Protein AF-A0A8T6UHR3-F1 (afdb_monomer_lite)

Radius of gyration: 14.55 Å; chains: 1; bounding box: 36×22×40 Å

Foldseek 3Di:
DDDQQKDKDWAAFQDNVQLVVDPDLLSNLLRRDPDPVCSVPLQVDDPVVCVVVVVVVQVVPCVVVVDGWDKDWPDDSSVVDSTTIMMIGHDNVVRD

Structure (mmCIF, N/CA/C/O backbone):
data_AF-A0A8T6UHR3-F1
#
_entry.id   AF-A0A8T6UHR3-F1
#
loop_
_atom_site.group_PDB
_atom_site.id
_atom_site.type_symbol
_atom_site.label_atom_id
_atom_site.label_alt_id
_atom_site.label_comp_id
_atom_site.label_asym_id
_atom_site.label_entity_id
_atom_site.label_seq_id
_atom_site.pdbx_PDB_ins_code
_atom_site.Cartn_x
_atom_site.Cartn_y
_atom_site.Cartn_z
_atom_site.occupancy
_atom_site.B_iso_or_equiv
_atom_site.auth_seq_id
_atom_site.auth_comp_id
_atom_site.auth_asym_id
_atom_site.auth_atom_id
_atom_site.pdbx_PDB_model_num
ATOM 1 N N . TYR A 1 1 ? -9.022 -6.666 3.201 1.00 95.25 1 TYR A N 1
ATOM 2 C CA . TYR A 1 1 ? -10.006 -7.515 3.910 1.00 95.25 1 TYR A CA 1
ATOM 3 C C . TYR A 1 1 ? -10.055 -7.085 5.373 1.00 95.25 1 TYR A C 1
ATOM 5 O O . TYR A 1 1 ? -9.292 -6.197 5.740 1.00 95.25 1 TYR A O 1
ATOM 13 N N . ARG A 1 2 ? -10.962 -7.636 6.187 1.00 94.81 2 ARG A N 1
ATOM 14 C CA . ARG A 1 2 ? -11.121 -7.266 7.602 1.00 94.81 2 ARG A CA 1
ATOM 15 C C . ARG A 1 2 ? -11.071 -8.509 8.486 1.00 94.81 2 ARG A C 1
ATOM 17 O O . ARG A 1 2 ? -11.680 -9.513 8.131 1.00 94.81 2 ARG A O 1
ATOM 24 N N . GLU A 1 3 ? -10.403 -8.394 9.627 1.00 95.88 3 GLU A N 1
ATOM 25 C CA . GLU A 1 3 ? -10.362 -9.394 10.696 1.00 95.88 3 GLU A CA 1
ATOM 26 C C . GLU A 1 3 ? -10.580 -8.687 12.038 1.00 95.88 3 GLU A C 1
ATOM 28 O O . GLU A 1 3 ? -9.738 -7.911 12.481 1.00 95.88 3 GLU A O 1
ATOM 33 N N . GLY A 1 4 ? -11.738 -8.891 12.672 1.00 94.06 4 GLY A N 1
ATOM 34 C CA . GLY A 1 4 ? -12.083 -8.187 13.913 1.00 94.06 4 GLY A CA 1
ATOM 35 C C . GLY A 1 4 ? -12.079 -6.662 13.741 1.00 94.06 4 GLY A C 1
ATOM 36 O O . GLY A 1 4 ? -12.791 -6.123 12.889 1.00 94.06 4 GLY A O 1
ATOM 37 N N . ASN A 1 5 ? -11.267 -5.967 14.537 1.00 95.56 5 ASN A N 1
ATOM 38 C CA . ASN A 1 5 ? -11.057 -4.518 14.462 1.00 95.56 5 ASN A CA 1
ATOM 39 C C . ASN A 1 5 ? -9.939 -4.104 13.486 1.00 95.56 5 ASN A C 1
ATOM 41 O O . ASN A 1 5 ? -9.601 -2.927 13.398 1.00 95.56 5 ASN A O 1
ATOM 45 N N . LEU A 1 6 ? -9.366 -5.045 12.735 1.00 97.06 6 LEU A N 1
ATOM 46 C CA . LEU A 1 6 ? -8.264 -4.787 11.817 1.00 97.06 6 LEU A CA 1
ATOM 47 C C . LEU A 1 6 ? -8.753 -4.750 10.371 1.00 97.06 6 LEU A C 1
ATOM 49 O O . LEU A 1 6 ? -9.357 -5.707 9.880 1.00 97.06 6 LEU A O 1
ATOM 53 N N . ILE A 1 7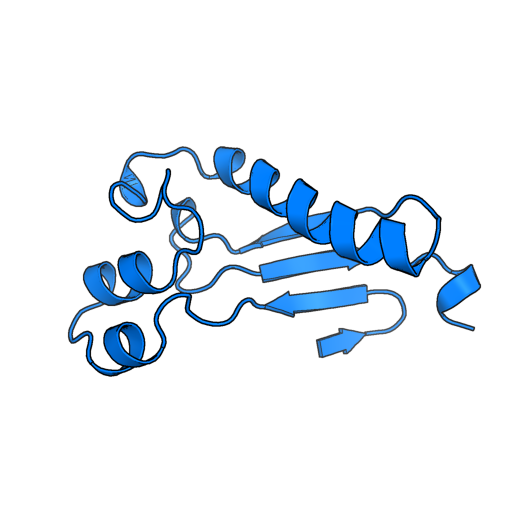 ? -8.447 -3.670 9.652 1.00 97.38 7 ILE A N 1
ATOM 54 C CA . ILE A 1 7 ? -8.647 -3.591 8.201 1.00 97.38 7 ILE A CA 1
ATOM 55 C C . ILE A 1 7 ? -7.291 -3.635 7.499 1.00 97.38 7 ILE A C 1
ATOM 57 O O . ILE A 1 7 ? -6.468 -2.730 7.626 1.00 97.38 7 ILE A O 1
ATOM 61 N N . TYR A 1 8 ? -7.113 -4.660 6.672 1.00 98.00 8 TYR A N 1
ATOM 62 C CA . TYR A 1 8 ? -6.003 -4.802 5.738 1.00 98.00 8 TYR A CA 1
ATOM 63 C C . TYR A 1 8 ? -6.364 -4.105 4.427 1.00 98.00 8 TYR A C 1
ATOM 65 O O . TYR A 1 8 ? -7.092 -4.647 3.582 1.00 98.00 8 TYR A O 1
ATOM 73 N N . HIS A 1 9 ? -5.872 -2.882 4.271 1.00 97.31 9 HIS A N 1
ATOM 74 C CA . HIS A 1 9 ? -6.102 -2.030 3.114 1.00 97.31 9 HIS A CA 1
ATOM 75 C C . HIS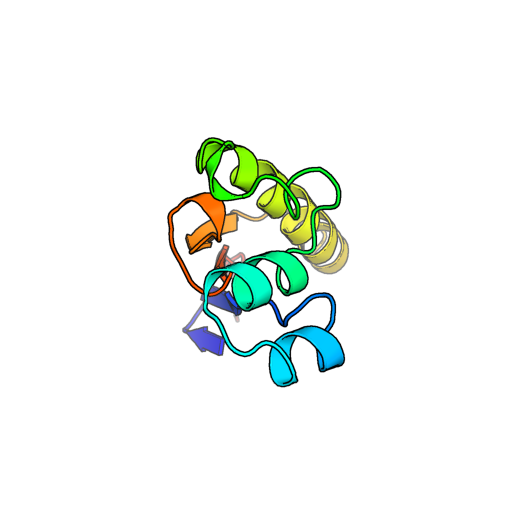 A 1 9 ? -4.939 -2.155 2.127 1.00 97.31 9 HIS A C 1
ATOM 77 O O . HIS A 1 9 ? -3.970 -1.395 2.172 1.00 97.31 9 HIS A O 1
ATOM 83 N N . THR A 1 10 ? -5.048 -3.124 1.219 1.00 97.81 10 THR A N 1
ATOM 84 C CA . THR A 1 10 ? -4.180 -3.208 0.038 1.00 97.81 10 THR A CA 1
ATOM 85 C C . THR A 1 10 ? -4.621 -2.163 -0.978 1.00 97.81 10 THR A C 1
ATOM 87 O O . THR A 1 10 ? -5.810 -2.051 -1.283 1.00 97.81 10 THR A O 1
ATOM 90 N N . LYS A 1 11 ? -3.675 -1.369 -1.476 1.00 96.38 11 LYS A N 1
ATOM 91 C CA . LYS A 1 11 ? -3.941 -0.411 -2.552 1.00 96.38 11 LYS A CA 1
ATOM 92 C C . LYS A 1 11 ? -4.205 -1.151 -3.867 1.00 96.38 11 LYS A C 1
ATOM 94 O O . LYS A 1 11 ? -3.821 -2.296 -4.038 1.00 96.38 11 LYS A O 1
ATOM 99 N N . VAL A 1 12 ? -4.868 -0.487 -4.800 1.00 97.25 12 VAL A N 1
ATOM 100 C CA . VAL A 1 12 ? -4.858 -0.906 -6.208 1.00 97.25 12 VAL A CA 1
ATOM 101 C C . VAL A 1 12 ? -3.703 -0.199 -6.928 1.00 97.25 12 VAL A C 1
ATOM 103 O O . VAL A 1 12 ? -3.142 0.733 -6.347 1.00 97.25 12 VAL A O 1
ATOM 106 N N . PRO A 1 13 ? -3.318 -0.606 -8.150 1.00 97.94 13 PRO A N 1
ATOM 107 C CA . PRO A 1 13 ? -2.372 0.160 -8.959 1.00 97.94 13 PRO A CA 1
ATOM 108 C C . PRO A 1 13 ? -2.899 1.569 -9.260 1.00 97.94 13 PRO A C 1
ATOM 110 O O . PRO A 1 13 ? -4.106 1.745 -9.429 1.00 97.94 13 PRO A O 1
ATOM 113 N N . TYR A 1 14 ? -2.007 2.563 -9.314 1.00 97.69 14 TYR A N 1
ATOM 114 C CA . TYR A 1 14 ? -2.360 3.941 -9.681 1.00 97.69 14 TYR A CA 1
ATOM 115 C C . TYR A 1 14 ? -2.832 4.024 -11.133 1.00 97.69 14 TYR A C 1
ATOM 117 O O . TYR A 1 14 ? -3.916 4.538 -11.402 1.00 97.69 14 TYR A O 1
ATOM 125 N N . ASP A 1 15 ? -2.049 3.446 -12.043 1.00 97.88 15 ASP A N 1
ATOM 126 C CA . ASP A 1 15 ? -2.418 3.255 -13.439 1.00 97.88 15 ASP A CA 1
ATOM 127 C C . ASP A 1 15 ? -2.604 1.759 -13.698 1.00 97.88 15 ASP A C 1
ATOM 129 O O . ASP A 1 15 ? -1.649 0.993 -13.846 1.00 97.88 15 ASP A O 1
ATOM 133 N N . ARG A 1 16 ? -3.866 1.325 -13.686 1.00 97.75 16 ARG A N 1
ATOM 134 C CA . ARG A 1 16 ? -4.218 -0.085 -13.858 1.00 97.75 16 ARG A CA 1
ATOM 135 C C . ARG A 1 16 ? -3.882 -0.599 -15.255 1.00 97.75 16 ARG A C 1
ATOM 137 O O . ARG A 1 16 ? -3.397 -1.721 -15.361 1.00 97.75 16 ARG A O 1
ATOM 144 N N . GLU A 1 17 ? -4.124 0.191 -16.297 1.00 98.38 17 GLU A N 1
ATOM 145 C CA . GLU A 1 17 ? -3.872 -0.232 -17.678 1.00 98.38 17 GLU A CA 1
ATOM 146 C C . GLU A 1 17 ? -2.369 -0.399 -17.913 1.00 98.38 17 GLU A C 1
ATOM 148 O O . GLU A 1 17 ? -1.930 -1.443 -18.400 1.00 98.38 17 GLU A O 1
ATOM 153 N N . ALA A 1 18 ? -1.560 0.570 -17.474 1.00 97.88 18 ALA A N 1
ATOM 154 C CA . ALA A 1 18 ? -0.109 0.462 -17.561 1.00 97.88 18 ALA A CA 1
ATOM 155 C C . ALA A 1 18 ? 0.440 -0.678 -16.688 1.00 97.88 18 ALA A C 1
ATOM 157 O O . ALA A 1 18 ? 1.374 -1.369 -17.093 1.00 97.88 18 ALA A O 1
ATOM 158 N N . TRP A 1 19 ? -0.143 -0.919 -15.508 1.00 98.12 19 TRP A N 1
ATOM 159 C CA . TRP A 1 19 ? 0.250 -2.027 -14.631 1.00 98.12 19 TRP A CA 1
ATOM 160 C C . TRP A 1 19 ? -0.040 -3.404 -15.238 1.00 98.12 19 TRP A C 1
ATOM 162 O O . TRP A 1 19 ? 0.761 -4.325 -15.072 1.00 98.12 19 TRP A O 1
ATOM 172 N N . GLU A 1 20 ? -1.170 -3.553 -15.935 1.00 97.94 20 GLU A N 1
ATOM 173 C CA . GLU A 1 20 ? -1.533 -4.776 -16.660 1.00 97.94 20 GLU A CA 1
ATOM 174 C C . GLU A 1 20 ? -0.658 -4.977 -17.912 1.00 97.94 20 GLU A C 1
ATOM 176 O O . GLU A 1 20 ? -0.298 -6.113 -18.223 1.00 97.94 20 GLU A O 1
ATOM 181 N N . ALA A 1 21 ? -0.271 -3.893 -18.594 1.00 98.25 21 ALA A N 1
ATOM 182 C CA . ALA A 1 21 ? 0.582 -3.928 -19.785 1.00 98.25 21 ALA A CA 1
ATOM 183 C C . ALA A 1 21 ? 2.087 -4.088 -19.487 1.00 98.25 21 ALA A C 1
ATOM 185 O O . ALA A 1 21 ? 2.846 -4.492 -20.370 1.00 98.25 21 ALA A O 1
ATOM 186 N N . ALA A 1 22 ? 2.538 -3.763 -18.272 1.00 97.50 22 ALA A N 1
ATOM 187 C CA . ALA A 1 22 ? 3.946 -3.825 -17.893 1.00 97.50 22 ALA A CA 1
ATOM 188 C C . ALA A 1 22 ? 4.504 -5.257 -17.970 1.00 97.50 22 ALA A C 1
ATOM 190 O O . ALA A 1 22 ? 3.972 -6.196 -17.374 1.00 97.50 22 ALA A O 1
ATOM 191 N N . THR A 1 23 ? 5.629 -5.415 -18.668 1.00 96.81 23 THR A N 1
ATOM 192 C CA . THR A 1 23 ? 6.261 -6.722 -18.918 1.00 96.81 23 THR A CA 1
ATOM 193 C C . THR A 1 23 ? 7.330 -7.101 -17.897 1.00 96.81 23 THR A C 1
ATOM 195 O O . THR A 1 23 ? 7.779 -8.245 -17.877 1.00 96.81 23 THR A O 1
ATOM 198 N N . ASP A 1 24 ? 7.748 -6.163 -17.048 1.00 96.12 24 ASP A N 1
ATOM 199 C CA . ASP A 1 24 ? 8.766 -6.372 -16.023 1.00 96.12 24 ASP A CA 1
ATOM 200 C C . ASP A 1 24 ? 8.342 -5.801 -14.660 1.00 96.12 24 ASP A C 1
ATOM 202 O O . ASP A 1 24 ? 7.461 -4.943 -14.549 1.00 96.12 24 ASP A O 1
ATOM 206 N N . LYS A 1 25 ? 8.975 -6.319 -13.601 1.00 93.50 25 LYS A N 1
ATOM 207 C CA . LYS A 1 25 ? 8.648 -6.007 -12.202 1.00 93.50 25 LYS A CA 1
ATOM 208 C C . LYS A 1 25 ? 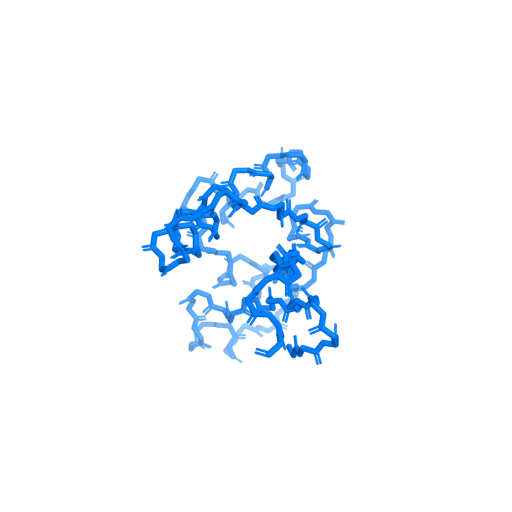8.850 -4.526 -11.873 1.00 93.50 25 LYS A C 1
ATOM 210 O O . LYS A 1 25 ? 8.084 -3.961 -11.098 1.00 93.50 25 LYS A O 1
ATOM 215 N N . GLU A 1 26 ? 9.877 -3.902 -12.435 1.00 93.25 26 GLU A N 1
ATOM 216 C CA . GLU A 1 26 ? 10.260 -2.531 -12.110 1.00 93.25 26 GLU A CA 1
ATOM 217 C C . GLU A 1 26 ? 9.272 -1.537 -12.721 1.00 93.25 26 GLU A C 1
ATOM 219 O O . GLU A 1 26 ? 8.704 -0.713 -12.003 1.00 93.25 26 GLU A O 1
ATOM 224 N N . ALA A 1 27 ? 8.973 -1.680 -14.016 1.00 94.88 27 ALA A N 1
ATOM 225 C CA . ALA A 1 27 ? 7.930 -0.920 -14.694 1.00 94.88 27 ALA A CA 1
ATOM 226 C C . ALA A 1 27 ? 6.579 -1.081 -13.989 1.00 94.88 27 ALA A C 1
ATOM 228 O O . ALA A 1 27 ? 5.905 -0.088 -13.720 1.00 94.88 27 ALA A O 1
ATOM 229 N N . ARG A 1 28 ? 6.230 -2.314 -13.600 1.00 96.38 28 ARG A N 1
ATOM 230 C CA . ARG A 1 28 ? 4.992 -2.618 -12.878 1.00 96.38 28 ARG A CA 1
ATOM 231 C C . ARG A 1 28 ? 4.924 -1.934 -11.506 1.00 96.38 28 ARG A C 1
ATOM 233 O O . ARG A 1 28 ? 3.886 -1.372 -11.164 1.00 96.38 28 ARG A O 1
ATOM 240 N N . ARG A 1 29 ? 6.017 -1.923 -10.733 1.00 95.75 29 ARG A N 1
ATOM 241 C CA . ARG A 1 29 ? 6.097 -1.216 -9.437 1.00 95.75 29 ARG A CA 1
ATOM 242 C C . ARG A 1 29 ? 5.978 0.301 -9.611 1.00 95.75 29 ARG A C 1
ATOM 244 O O . ARG A 1 29 ? 5.254 0.930 -8.842 1.00 95.75 29 ARG A O 1
ATOM 251 N N . ARG A 1 30 ? 6.616 0.890 -10.631 1.00 95.50 30 ARG A N 1
ATOM 252 C CA . ARG A 1 30 ? 6.524 2.338 -10.916 1.00 95.50 30 ARG A CA 1
ATOM 253 C C . ARG A 1 30 ? 5.084 2.800 -11.112 1.00 95.50 30 ARG A C 1
ATOM 255 O O . ARG A 1 30 ? 4.618 3.663 -10.375 1.00 95.50 30 ARG A O 1
ATOM 262 N N . VAL A 1 31 ? 4.357 2.159 -12.027 1.00 97.19 31 VAL A N 1
ATOM 263 C CA . VAL A 1 31 ? 2.968 2.526 -12.373 1.00 97.19 31 VAL A CA 1
ATOM 264 C C . VAL A 1 31 ? 1.937 2.108 -11.312 1.00 97.19 31 VAL A C 1
ATOM 266 O O . VAL A 1 31 ? 0.784 2.534 -11.344 1.00 97.19 31 VAL A O 1
ATOM 269 N N . TYR A 1 32 ? 2.343 1.302 -10.325 1.00 97.88 32 TYR A N 1
ATOM 270 C CA . TYR A 1 32 ? 1.529 1.022 -9.142 1.00 97.88 32 TYR A CA 1
ATOM 271 C C . TYR A 1 32 ? 1.511 2.211 -8.165 1.00 97.88 32 TYR A C 1
ATOM 273 O O . TYR A 1 32 ? 0.499 2.467 -7.499 1.00 97.88 32 TYR A O 1
ATOM 281 N N . CYS A 1 33 ? 2.634 2.922 -8.026 1.00 97.12 33 CYS A N 1
ATOM 282 C CA . CYS A 1 33 ? 2.817 3.927 -6.986 1.00 97.12 33 CYS A CA 1
ATOM 283 C C . CYS A 1 33 ? 1.891 5.133 -7.184 1.00 97.12 33 CYS A C 1
ATOM 285 O O . CYS A 1 33 ? 1.898 5.774 -8.222 1.00 97.12 33 CYS A O 1
ATOM 287 N N . HIS A 1 34 ? 1.143 5.500 -6.142 1.00 95.81 34 HIS A N 1
ATOM 288 C CA . HIS A 1 34 ? 0.284 6.692 -6.156 1.00 95.81 34 HIS A CA 1
ATOM 289 C C . HIS A 1 34 ? 1.029 7.991 -5.811 1.00 95.81 34 HIS A C 1
ATOM 291 O O . HIS A 1 34 ? 0.451 9.076 -5.855 1.00 95.81 34 HIS A O 1
ATOM 297 N N . CYS A 1 35 ? 2.284 7.900 -5.368 1.00 95.31 35 CYS A N 1
ATOM 298 C CA . CYS A 1 35 ? 3.040 9.061 -4.928 1.00 95.31 35 CYS A CA 1
ATOM 299 C C . CYS A 1 35 ? 3.879 9.598 -6.088 1.00 95.31 35 CYS A C 1
ATOM 301 O O . CYS A 1 35 ? 4.920 9.030 -6.412 1.00 95.31 35 CYS A O 1
ATOM 303 N N . ALA A 1 36 ? 3.477 10.744 -6.641 1.00 93.12 36 ALA A N 1
ATOM 304 C CA . ALA A 1 36 ? 4.224 11.432 -7.699 1.00 93.12 36 ALA A CA 1
ATOM 305 C C . ALA A 1 36 ? 5.665 11.797 -7.289 1.00 93.12 36 ALA A C 1
ATOM 307 O O . ALA A 1 36 ? 6.528 11.986 -8.136 1.00 93.12 36 ALA A O 1
ATOM 308 N N . LEU A 1 37 ? 5.948 11.875 -5.982 1.00 93.81 37 LEU A N 1
ATOM 309 C CA . LEU A 1 37 ? 7.296 12.119 -5.472 1.00 93.81 37 LEU A CA 1
ATOM 310 C C . LEU A 1 37 ? 8.160 10.856 -5.423 1.00 93.81 37 LEU A C 1
ATOM 312 O O . LEU A 1 37 ? 9.355 10.992 -5.196 1.00 93.81 37 LEU A O 1
ATOM 316 N N . VAL A 1 38 ? 7.597 9.656 -5.559 1.00 95.25 38 VAL A N 1
ATOM 317 C CA . VAL A 1 38 ? 8.315 8.384 -5.355 1.00 95.25 38 VAL A CA 1
ATOM 318 C C . VAL A 1 38 ? 8.282 7.498 -6.593 1.00 95.25 38 VAL A C 1
ATOM 320 O O . VAL A 1 38 ? 9.254 6.789 -6.812 1.00 95.25 38 VAL A O 1
ATOM 323 N N . GLN A 1 39 ? 7.220 7.544 -7.404 1.00 93.38 39 GLN A N 1
ATOM 324 C CA . GLN A 1 39 ? 6.980 6.601 -8.506 1.00 93.38 39 GLN A CA 1
ATOM 325 C C . GLN A 1 39 ? 8.186 6.396 -9.441 1.00 93.38 39 GLN A C 1
ATOM 327 O O . GLN A 1 39 ? 8.458 5.263 -9.816 1.00 93.38 39 GLN A O 1
ATOM 332 N N . ASP A 1 40 ? 8.958 7.448 -9.736 1.00 93.25 40 ASP A N 1
ATOM 333 C CA . ASP A 1 40 ? 10.095 7.397 -10.669 1.00 93.25 40 ASP A CA 1
ATOM 334 C C . ASP A 1 40 ? 11.444 7.110 -9.991 1.00 93.25 40 ASP A C 1
ATOM 336 O O . ASP A 1 40 ? 12.471 7.038 -10.657 1.00 93.25 40 ASP A O 1
ATOM 340 N N . ARG A 1 41 ? 11.456 6.945 -8.664 1.00 94.56 41 ARG A N 1
ATOM 341 C CA . ARG A 1 41 ? 12.665 6.744 -7.848 1.00 94.56 41 ARG A CA 1
ATOM 342 C C . ARG A 1 41 ? 12.423 5.811 -6.662 1.00 94.56 41 ARG A C 1
ATOM 344 O O . ARG A 1 41 ? 12.970 6.009 -5.579 1.00 94.56 41 ARG A O 1
ATOM 351 N N . ILE A 1 42 ? 11.555 4.815 -6.850 1.00 95.12 42 ILE A N 1
ATOM 352 C CA . 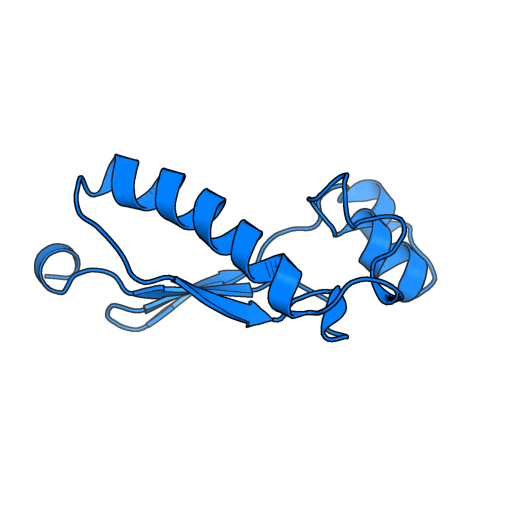ILE A 1 42 ? 11.119 3.883 -5.797 1.00 95.12 42 ILE A CA 1
ATOM 353 C C . ILE A 1 42 ? 12.315 3.281 -5.054 1.00 95.12 42 ILE A C 1
ATOM 355 O O . ILE A 1 42 ? 12.284 3.211 -3.829 1.00 95.12 42 ILE A O 1
ATOM 359 N N . ASP A 1 43 ? 13.363 2.893 -5.781 1.00 92.38 43 ASP A N 1
ATOM 360 C CA . ASP A 1 43 ? 14.531 2.213 -5.214 1.00 92.38 43 ASP A CA 1
ATOM 361 C C . ASP A 1 43 ? 15.589 3.186 -4.636 1.00 92.38 43 ASP A C 1
ATOM 363 O O . ASP A 1 43 ? 16.581 2.753 -4.055 1.00 92.38 43 ASP A O 1
ATOM 367 N N . GLU A 1 44 ? 15.374 4.503 -4.741 1.00 95.00 44 GLU A N 1
ATOM 368 C CA . GLU A 1 44 ? 16.248 5.545 -4.170 1.00 95.00 44 GLU A CA 1
ATOM 369 C C . GLU A 1 44 ? 15.702 6.128 -2.856 1.00 95.00 44 GLU A C 1
ATOM 371 O O . GLU A 1 44 ? 16.376 6.897 -2.165 1.00 95.00 44 GLU A O 1
ATOM 376 N N . VAL A 1 45 ? 14.455 5.804 -2.509 1.00 94.88 45 VAL A N 1
ATOM 377 C CA . VAL A 1 45 ? 13.749 6.378 -1.363 1.00 94.88 45 VAL A CA 1
ATOM 378 C C . VAL A 1 45 ? 13.768 5.396 -0.195 1.00 94.88 45 VAL A C 1
ATOM 380 O O . VAL A 1 45 ? 13.491 4.212 -0.349 1.00 94.88 45 VAL A O 1
ATOM 383 N N . SER A 1 46 ? 14.046 5.895 1.013 1.00 96.25 46 SER A N 1
ATOM 384 C CA . SER A 1 46 ? 13.927 5.080 2.228 1.00 96.25 46 SER A CA 1
ATOM 385 C C . SER A 1 46 ? 12.495 4.541 2.382 1.00 96.25 46 SER A C 1
ATOM 387 O O . SER A 1 46 ? 11.554 5.337 2.299 1.00 96.25 46 SER A O 1
ATOM 389 N N . PRO A 1 47 ? 12.296 3.255 2.731 1.00 95.56 47 PRO A N 1
ATOM 390 C CA . PRO A 1 47 ? 10.978 2.703 3.061 1.00 95.56 47 PRO A CA 1
ATOM 391 C C . PRO A 1 47 ? 10.197 3.523 4.093 1.00 95.56 47 PRO A C 1
ATOM 393 O O . PRO A 1 47 ? 8.974 3.631 4.021 1.00 95.56 47 PRO A O 1
ATOM 396 N N . THR A 1 48 ? 10.902 4.177 5.021 1.00 95.75 48 THR A N 1
ATOM 397 C CA . THR A 1 48 ? 10.287 5.044 6.035 1.00 95.75 48 THR A CA 1
ATOM 398 C C . THR A 1 48 ? 9.560 6.252 5.439 1.00 95.75 48 THR A C 1
ATOM 400 O O . THR A 1 48 ? 8.648 6.788 6.062 1.00 95.75 48 THR A O 1
ATOM 403 N N . TYR A 1 49 ? 9.883 6.673 4.216 1.00 95.69 49 TYR A N 1
ATOM 404 C CA . TYR A 1 49 ? 9.145 7.739 3.544 1.00 95.69 49 TYR A CA 1
ATOM 405 C C . TYR A 1 49 ? 7.663 7.377 3.360 1.00 95.69 49 TYR A C 1
ATOM 407 O O . TYR A 1 49 ? 6.790 8.235 3.493 1.00 95.69 49 TYR A O 1
ATOM 415 N N . CYS A 1 50 ? 7.350 6.094 3.142 1.00 95.12 50 CYS A N 1
ATOM 416 C CA . CYS A 1 50 ? 5.978 5.630 2.946 1.00 95.12 50 CYS A CA 1
ATOM 417 C C . CYS A 1 50 ? 5.085 5.753 4.189 1.00 95.12 50 CYS A C 1
ATOM 419 O O . CYS A 1 50 ? 3.864 5.642 4.051 1.00 95.12 50 CYS A O 1
ATOM 421 N N . TYR A 1 51 ? 5.628 6.093 5.367 1.00 94.88 51 TYR A N 1
ATOM 422 C CA . TYR A 1 51 ? 4.801 6.533 6.494 1.00 94.88 51 TYR A CA 1
ATOM 423 C C . TYR A 1 51 ? 3.969 7.777 6.145 1.00 94.88 51 TYR A C 1
ATOM 425 O O . TYR A 1 51 ? 2.886 7.943 6.703 1.00 94.88 51 TYR A O 1
ATOM 433 N N . CYS A 1 52 ? 4.371 8.592 5.158 1.00 94.19 52 CYS A N 1
ATOM 434 C CA . CYS A 1 52 ? 3.530 9.681 4.646 1.00 94.19 52 CYS A CA 1
ATOM 435 C C . CYS A 1 52 ? 2.178 9.170 4.114 1.00 94.19 52 CYS A C 1
ATOM 437 O O . CYS A 1 52 ? 1.158 9.843 4.250 1.00 94.19 52 CYS A O 1
ATOM 439 N N . GLY A 1 53 ? 2.147 7.950 3.563 1.00 92.81 53 GLY A N 1
ATOM 440 C CA . GLY A 1 53 ? 0.938 7.305 3.058 1.00 92.81 53 GLY A CA 1
ATOM 441 C C . GLY A 1 53 ? -0.071 6.986 4.160 1.00 92.81 53 GLY A C 1
ATOM 442 O O . GLY A 1 53 ? -1.273 6.970 3.893 1.00 92.81 53 GLY A O 1
ATOM 443 N N . THR A 1 54 ? 0.386 6.815 5.407 1.00 95.69 54 THR A N 1
ATOM 444 C CA . THR A 1 54 ? -0.516 6.642 6.556 1.00 95.69 54 THR A CA 1
ATOM 445 C C . THR A 1 54 ? -1.349 7.897 6.801 1.00 95.69 54 THR A C 1
ATOM 447 O O . THR A 1 54 ? -2.515 7.773 7.153 1.00 95.69 54 THR A O 1
ATOM 450 N N . GLY A 1 55 ? -0.807 9.091 6.528 1.00 94.31 55 GLY A N 1
ATOM 451 C CA . GLY A 1 55 ? -1.532 10.357 6.646 1.00 94.31 55 GLY A CA 1
ATOM 452 C C . GLY A 1 55 ? -2.766 10.412 5.746 1.00 94.31 55 GLY A C 1
ATOM 453 O O . GLY A 1 55 ? -3.839 10.777 6.211 1.00 94.31 55 GLY A O 1
ATOM 454 N N . TRP A 1 56 ? -2.651 9.958 4.493 1.00 93.06 56 TRP A N 1
ATOM 455 C CA . TRP A 1 56 ? -3.799 9.878 3.580 1.00 93.06 56 TRP A CA 1
ATOM 456 C C . TRP A 1 56 ? -4.867 8.898 4.077 1.00 93.06 56 TRP A C 1
ATOM 458 O O . TRP A 1 56 ? -6.058 9.193 4.037 1.00 93.06 56 TRP A O 1
ATOM 468 N N . VAL A 1 57 ? -4.449 7.723 4.559 1.00 95.94 57 VAL A N 1
ATOM 469 C CA . VAL A 1 57 ? -5.380 6.725 5.106 1.00 95.94 57 VAL A CA 1
ATOM 470 C C . VAL A 1 57 ? -6.084 7.281 6.344 1.00 95.94 57 VAL A C 1
ATOM 472 O O . VAL A 1 57 ? -7.306 7.211 6.423 1.00 95.94 57 VAL A O 1
ATOM 475 N N . ARG A 1 58 ? -5.339 7.893 7.267 1.00 96.56 58 ARG A N 1
ATOM 476 C CA . ARG A 1 58 ? -5.893 8.538 8.460 1.00 96.56 58 ARG A CA 1
ATOM 477 C C . ARG A 1 58 ? -6.876 9.641 8.098 1.00 96.56 58 ARG A C 1
ATOM 479 O O . ARG A 1 58 ? -7.979 9.621 8.609 1.00 96.56 58 ARG A O 1
ATOM 486 N N . GLN A 1 59 ? -6.543 10.525 7.161 1.00 95.44 59 GLN A N 1
ATOM 487 C CA . GLN A 1 59 ? -7.447 11.598 6.741 1.00 95.44 59 GLN A CA 1
ATOM 488 C C . GLN A 1 59 ? -8.822 11.072 6.301 1.00 95.44 59 GLN A C 1
ATOM 490 O O . GLN A 1 59 ? -9.843 11.649 6.666 1.00 95.44 59 GLN A O 1
ATOM 495 N N . VAL A 1 60 ? -8.858 9.976 5.537 1.00 94.50 60 VAL A N 1
ATOM 496 C CA . VAL A 1 60 ? -10.121 9.366 5.098 1.00 94.50 60 VAL A CA 1
ATOM 497 C C . VAL A 1 60 ? -10.874 8.752 6.278 1.00 94.50 60 VAL A C 1
ATOM 499 O O . VAL A 1 60 ? -12.057 9.020 6.457 1.00 94.50 60 VAL A O 1
ATOM 502 N N . TRP A 1 61 ? -10.206 7.927 7.082 1.00 95.88 61 TRP A N 1
ATOM 503 C CA . TRP A 1 61 ? -10.874 7.155 8.131 1.00 95.88 61 TRP A CA 1
ATOM 504 C C . TRP A 1 61 ? -11.214 7.982 9.371 1.00 95.88 61 TRP A C 1
ATOM 506 O O . TRP A 1 61 ? -12.327 7.872 9.864 1.00 95.88 61 TRP A O 1
ATOM 516 N N . GLU A 1 62 ? -10.317 8.848 9.839 1.00 96.62 62 GLU A N 1
ATOM 517 C CA . GLU A 1 62 ? -10.588 9.774 10.950 1.00 96.62 62 GLU A CA 1
ATOM 518 C C . GLU A 1 62 ? -11.679 10.785 10.566 1.00 96.62 62 GLU A C 1
ATOM 520 O O . GLU A 1 62 ? -12.463 11.186 11.417 1.00 96.62 62 GLU A O 1
ATOM 525 N N . GLY A 1 63 ? -11.785 11.155 9.282 1.00 95.50 63 GLY A N 1
ATOM 526 C CA . GLY A 1 63 ? -12.877 11.998 8.788 1.00 95.50 63 GLY A CA 1
ATOM 527 C C . GLY A 1 63 ? -14.244 11.305 8.791 1.00 95.50 63 GLY A C 1
ATOM 528 O O . GLY A 1 63 ? -15.254 11.967 8.993 1.00 95.50 63 GLY A O 1
ATOM 529 N N . VAL A 1 64 ? -14.285 9.986 8.577 1.00 94.38 64 VAL A N 1
ATOM 530 C CA . VAL A 1 64 ? -15.529 9.192 8.609 1.00 94.38 64 VAL A CA 1
ATOM 531 C C . VAL A 1 64 ? -15.914 8.799 10.034 1.00 94.38 64 VAL A C 1
ATOM 533 O O . VAL A 1 64 ? -17.093 8.802 10.366 1.00 94.38 64 VAL A O 1
ATOM 536 N N . LEU A 1 65 ? -14.934 8.426 10.856 1.00 94.44 65 LEU A N 1
ATOM 537 C CA . LEU A 1 65 ? -15.154 7.914 12.209 1.00 94.44 65 LEU A CA 1
ATOM 538 C C . LEU A 1 65 ? -15.184 9.016 13.275 1.00 94.44 65 LEU A C 1
ATOM 540 O O . LEU A 1 65 ? -15.497 8.727 14.425 1.00 94.44 65 LEU A O 1
ATOM 544 N N . GLU A 1 66 ? -14.797 10.243 12.915 1.00 94.62 66 GLU A N 1
ATOM 545 C CA . GLU A 1 66 ? -14.680 11.399 13.816 1.00 94.62 66 GLU A CA 1
ATOM 546 C C . GLU A 1 66 ? -13.805 11.131 15.057 1.00 94.62 66 GLU A C 1
ATOM 548 O O . GLU A 1 66 ? -13.932 11.779 16.095 1.00 94.62 66 GLU A O 1
ATOM 553 N N . THR A 1 67 ? -12.878 10.178 14.947 1.00 93.38 67 THR A N 1
ATOM 554 C CA . THR A 1 67 ? -11.978 9.765 16.025 1.00 93.38 67 THR A CA 1
ATOM 555 C C . THR A 1 67 ? -10.601 9.395 15.467 1.00 93.38 67 THR A C 1
ATOM 557 O O . THR A 1 67 ? -10.520 8.879 14.345 1.00 93.38 67 THR A O 1
ATOM 560 N N . PRO A 1 68 ? -9.501 9.657 16.200 1.00 94.56 68 PRO A N 1
ATOM 561 C CA . PRO A 1 68 ? -8.166 9.262 15.772 1.00 94.56 68 PRO A CA 1
ATOM 562 C C . PRO A 1 68 ? -8.031 7.747 15.608 1.00 94.56 68 PRO A C 1
ATOM 564 O O . PRO A 1 68 ? -8.529 6.978 16.429 1.00 94.56 68 PRO A O 1
ATOM 567 N N . ILE A 1 69 ? -7.277 7.316 14.597 1.00 96.06 69 ILE A N 1
ATOM 568 C CA . ILE A 1 69 ? -6.971 5.898 14.384 1.00 96.06 69 ILE A CA 1
ATOM 569 C C . ILE A 1 69 ? -5.472 5.656 14.248 1.00 96.06 69 ILE A C 1
ATOM 571 O O . ILE A 1 69 ? -4.700 6.510 13.798 1.00 96.06 69 ILE A O 1
ATOM 575 N N . ARG A 1 70 ? -5.048 4.439 14.586 1.00 96.94 70 ARG A N 1
ATOM 576 C CA . ARG A 1 70 ? -3.692 3.970 14.300 1.00 96.94 70 ARG A CA 1
ATOM 577 C C . ARG A 1 70 ? -3.662 3.323 12.920 1.00 96.94 70 ARG A C 1
ATOM 579 O O . ARG A 1 70 ? -4.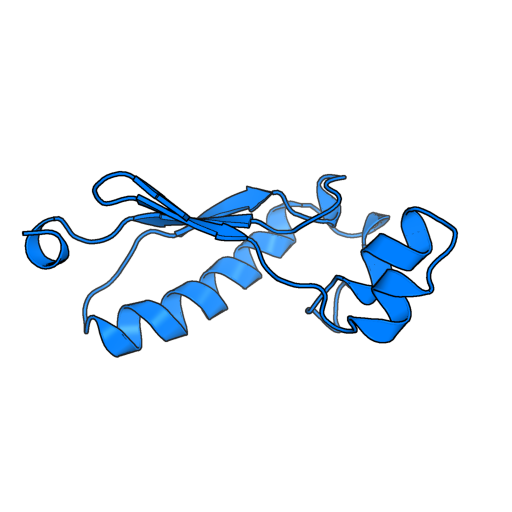483 2.462 12.607 1.00 96.94 70 ARG A O 1
ATOM 586 N N . VAL A 1 71 ? -2.674 3.709 12.116 1.00 98.00 71 VAL A N 1
ATOM 587 C CA . VAL A 1 71 ? -2.403 3.099 10.811 1.00 98.00 71 VAL A CA 1
ATOM 588 C C . VAL A 1 71 ? -0.941 2.687 10.737 1.00 98.00 71 VAL A C 1
ATOM 590 O O . VAL A 1 71 ? -0.056 3.476 11.061 1.00 98.00 71 VAL A O 1
ATOM 593 N N . GLU A 1 72 ? -0.689 1.468 10.279 1.00 97.88 72 GLU A N 1
ATOM 594 C CA . GLU A 1 72 ? 0.652 0.932 10.052 1.00 97.88 72 GLU A CA 1
ATOM 595 C C . GLU A 1 72 ? 0.889 0.676 8.568 1.00 97.88 72 GLU A C 1
ATOM 597 O O . GLU A 1 72 ? -0.039 0.382 7.813 1.00 97.88 72 GLU A O 1
ATOM 602 N N . VAL A 1 73 ? 2.149 0.772 8.153 1.00 98.06 73 VAL A N 1
ATOM 603 C CA . VAL A 1 73 ? 2.592 0.336 6.828 1.00 98.06 73 VAL A CA 1
ATOM 604 C C . VAL A 1 73 ? 3.016 -1.123 6.953 1.00 98.06 73 VAL A C 1
ATOM 606 O O . VAL A 1 73 ? 3.980 -1.409 7.656 1.00 98.06 73 VAL A O 1
ATOM 609 N N . LEU A 1 74 ? 2.296 -2.036 6.297 1.00 98.19 74 LEU A N 1
ATOM 610 C CA . LEU A 1 74 ? 2.652 -3.461 6.263 1.00 98.19 74 LEU A CA 1
ATOM 611 C C . LEU A 1 74 ? 3.545 -3.796 5.073 1.00 98.19 74 LEU A C 1
ATOM 613 O O . LEU A 1 74 ? 4.462 -4.599 5.197 1.00 98.19 74 LEU A O 1
ATOM 617 N N . LYS A 1 75 ? 3.250 -3.181 3.925 1.00 98.25 75 LYS A N 1
ATOM 618 C CA . LYS A 1 75 ? 3.992 -3.352 2.676 1.00 98.25 75 LYS A CA 1
ATOM 619 C C . LYS A 1 75 ? 4.157 -2.016 1.985 1.00 98.25 75 LYS A C 1
ATOM 621 O O . LYS A 1 75 ? 3.239 -1.186 2.011 1.00 98.25 75 LYS A O 1
ATOM 626 N N . SER A 1 76 ? 5.289 -1.819 1.329 1.00 97.75 76 SER A N 1
ATOM 627 C CA . SER A 1 76 ? 5.526 -0.630 0.519 1.00 97.75 76 SER A CA 1
ATOM 628 C C . SER A 1 76 ? 6.475 -0.915 -0.633 1.00 97.75 76 SER A C 1
ATOM 630 O O . SER A 1 76 ? 7.443 -1.656 -0.485 1.00 97.75 76 SER A O 1
ATOM 632 N N . LEU A 1 77 ? 6.245 -0.255 -1.769 1.00 97.50 77 LEU A N 1
ATOM 633 C CA . LEU A 1 77 ? 7.112 -0.423 -2.933 1.00 97.50 77 LEU A CA 1
ATOM 634 C C . LEU A 1 77 ? 8.589 -0.135 -2.608 1.00 97.50 77 LEU A C 1
ATOM 636 O O . LEU A 1 77 ? 9.403 -0.981 -2.963 1.00 97.50 77 LEU A O 1
ATOM 640 N N . PRO A 1 78 ? 8.981 0.945 -1.894 1.00 96.81 78 PRO A N 1
ATOM 641 C CA . PRO A 1 78 ? 10.395 1.173 -1.574 1.00 96.81 78 PRO A CA 1
ATOM 642 C C . PRO A 1 78 ? 11.006 0.127 -0.627 1.00 96.81 78 PRO A C 1
ATOM 644 O O . PRO A 1 78 ? 12.221 -0.024 -0.592 1.00 96.81 78 PRO A O 1
ATOM 647 N N . ALA A 1 79 ? 10.190 -0.638 0.114 1.00 96.56 79 ALA A N 1
ATOM 648 C CA . ALA A 1 79 ? 10.655 -1.790 0.896 1.00 96.56 79 ALA A CA 1
ATOM 649 C C . ALA A 1 79 ? 10.921 -3.048 0.044 1.00 96.56 79 ALA A C 1
ATOM 651 O O . ALA A 1 79 ? 11.372 -4.061 0.574 1.00 96.56 79 ALA A O 1
ATOM 652 N N . GLY A 1 80 ? 10.658 -2.995 -1.265 1.00 95.56 80 GLY A N 1
ATOM 653 C CA . GLY A 1 80 ? 10.839 -4.113 -2.194 1.00 95.56 80 GLY A CA 1
ATOM 654 C C . GLY A 1 80 ? 9.573 -4.929 -2.464 1.00 95.56 80 GLY A C 1
ATOM 655 O O . GLY A 1 80 ? 9.635 -5.890 -3.235 1.00 95.56 80 GLY A O 1
ATOM 656 N N . ASP A 1 81 ? 8.434 -4.547 -1.879 1.00 97.12 81 ASP A N 1
ATOM 657 C CA . ASP A 1 81 ? 7.146 -5.188 -2.143 1.00 97.12 81 ASP A CA 1
ATOM 658 C C . ASP A 1 81 ? 6.617 -4.868 -3.554 1.00 97.12 81 ASP A C 1
ATOM 660 O O . ASP A 1 81 ? 7.011 -3.886 -4.194 1.00 97.12 81 ASP A O 1
ATOM 664 N N . ASP A 1 82 ? 5.676 -5.693 -4.018 1.00 96.25 82 ASP A N 1
ATOM 665 C CA . ASP A 1 82 ? 4.959 -5.518 -5.293 1.00 96.25 82 ASP A CA 1
ATOM 666 C C . ASP A 1 82 ? 3.665 -4.706 -5.160 1.00 96.25 82 ASP A C 1
ATOM 668 O O . ASP A 1 82 ? 3.062 -4.301 -6.153 1.00 96.25 82 ASP A O 1
ATOM 672 N N . GLU A 1 83 ? 3.245 -4.458 -3.922 1.00 96.94 83 GLU A N 1
ATOM 673 C CA . GLU A 1 83 ? 2.035 -3.729 -3.573 1.00 96.94 83 GLU A CA 1
ATOM 674 C C . GLU A 1 83 ? 2.243 -2.935 -2.280 1.00 96.94 83 GLU A C 1
ATOM 676 O O . GLU A 1 83 ? 3.065 -3.283 -1.432 1.00 96.94 83 GLU A O 1
ATOM 681 N N . CYS A 1 84 ? 1.457 -1.877 -2.099 1.00 97.62 84 CYS A N 1
ATOM 682 C CA . CYS A 1 84 ? 1.368 -1.182 -0.817 1.00 97.62 84 CYS A CA 1
ATOM 683 C C . CYS A 1 84 ? 0.169 -1.698 -0.024 1.00 97.62 84 CYS A C 1
ATOM 685 O O . CYS A 1 84 ? -0.945 -1.763 -0.555 1.00 97.62 84 CYS A O 1
ATOM 687 N N . GLN A 1 85 ? 0.377 -1.973 1.261 1.00 98.25 85 GLN A N 1
ATOM 688 C CA . GLN A 1 85 ? -0.679 -2.383 2.178 1.00 98.25 85 GLN A CA 1
ATOM 689 C C . GLN A 1 85 ? -0.553 -1.634 3.500 1.00 98.25 85 GLN A C 1
ATOM 691 O O . GLN A 1 85 ? 0.534 -1.524 4.069 1.00 98.25 85 GLN A O 1
ATOM 696 N N . PHE A 1 86 ? -1.690 -1.151 3.992 1.00 98.38 86 PHE A N 1
ATOM 697 C CA . PHE A 1 86 ? -1.812 -0.496 5.286 1.00 98.38 86 PHE A CA 1
ATOM 698 C C . PHE A 1 86 ? -2.687 -1.331 6.217 1.00 98.38 86 PHE A C 1
ATOM 700 O O . PHE A 1 86 ? -3.701 -1.879 5.780 1.00 98.38 86 PHE A O 1
ATOM 707 N N . LEU A 1 87 ? -2.312 -1.396 7.492 1.00 98.44 87 LEU A N 1
ATOM 708 C CA . LEU A 1 87 ? -3.159 -1.936 8.550 1.00 98.44 87 LEU A CA 1
ATOM 709 C C . LEU A 1 87 ? -3.829 -0.781 9.272 1.00 98.44 87 LEU A C 1
ATOM 711 O O . LEU A 1 87 ? -3.148 0.096 9.796 1.00 98.44 87 LEU A O 1
ATOM 715 N N . ILE A 1 88 ? -5.150 -0.780 9.297 1.00 98.00 88 ILE A N 1
ATOM 716 C CA . ILE A 1 88 ? -5.952 0.211 10.005 1.00 98.00 88 ILE A CA 1
ATOM 717 C C . ILE A 1 88 ? -6.514 -0.477 11.241 1.00 98.00 88 ILE A C 1
ATOM 719 O O . ILE A 1 88 ? -7.179 -1.507 11.124 1.00 98.00 88 ILE A O 1
ATOM 723 N N . HIS A 1 89 ? -6.247 0.104 12.404 1.00 97.56 89 HIS A N 1
ATOM 724 C CA . HIS A 1 89 ? -6.836 -0.316 13.668 1.00 97.56 89 HIS A CA 1
ATOM 725 C C . HIS A 1 89 ? -8.102 0.501 13.893 1.00 97.56 89 HIS A C 1
ATOM 727 O O . HIS A 1 89 ? -8.022 1.709 14.130 1.00 97.56 89 HIS A O 1
ATOM 733 N N . LEU A 1 90 ? -9.259 -0.144 13.768 1.00 95.38 90 LEU A N 1
ATOM 734 C CA . LEU A 1 90 ? -10.530 0.464 14.133 1.00 95.38 90 LEU A CA 1
ATOM 735 C C . LEU A 1 90 ? -10.629 0.574 15.664 1.00 95.38 90 LEU A C 1
ATOM 737 O O . LEU A 1 90 ? -10.194 -0.352 16.359 1.00 95.38 90 LEU A O 1
ATOM 741 N N . PRO A 1 91 ? -11.219 1.663 16.185 1.00 92.38 91 PRO A N 1
ATOM 742 C CA . PRO A 1 91 ? -11.614 1.745 17.587 1.00 92.38 91 PRO A CA 1
ATOM 743 C C . PRO A 1 91 ? -12.583 0.610 17.935 1.00 92.38 91 PRO A C 1
ATOM 745 O O . PRO A 1 91 ? -13.391 0.212 17.090 1.00 92.38 91 PRO A O 1
ATOM 748 N N . GLU A 1 92 ? -12.503 0.088 19.158 1.00 88.00 92 GLU A N 1
ATOM 749 C CA . GLU A 1 92 ? -13.370 -1.010 19.612 1.00 88.00 92 GLU A CA 1
ATOM 750 C C . GLU A 1 92 ? -14.849 -0.609 19.522 1.00 88.00 92 GLU A C 1
ATOM 752 O O . GLU A 1 92 ? -15.679 -1.385 19.058 1.00 88.00 92 GLU A O 1
ATOM 757 N N . GLU A 1 93 ? -15.151 0.658 19.806 1.00 85.50 93 GLU A N 1
ATOM 758 C CA . GLU A 1 93 ? -16.498 1.232 19.819 1.00 85.50 93 GLU A CA 1
ATOM 759 C C . GLU A 1 93 ? -17.173 1.278 18.435 1.00 85.50 93 GLU A C 1
ATOM 761 O O . GLU A 1 93 ? -18.375 1.510 18.341 1.00 85.50 93 GLU A O 1
ATOM 766 N N . VAL A 1 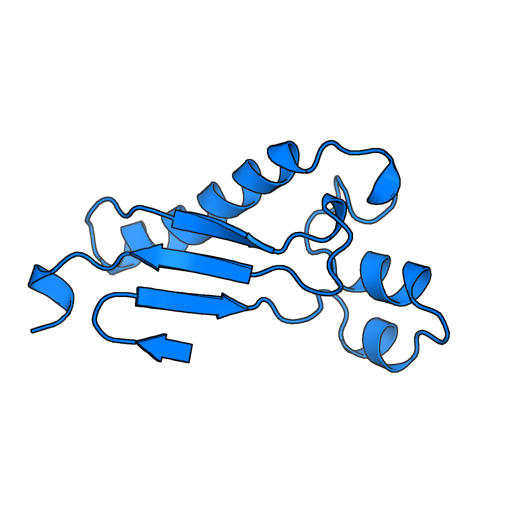94 ? -16.409 1.094 17.351 1.00 83.19 94 VAL A N 1
ATOM 767 C CA . VAL A 1 94 ? -16.895 1.102 15.954 1.00 83.19 94 VAL A CA 1
ATOM 768 C C . VAL A 1 94 ? -17.159 -0.321 15.438 1.00 83.19 94 VAL A C 1
ATOM 770 O O . VAL A 1 94 ? -17.706 -0.516 14.350 1.00 83.19 94 VAL A O 1
ATOM 773 N N . VAL A 1 95 ? -16.706 -1.336 16.172 1.00 80.25 95 VAL A N 1
ATOM 774 C CA . VAL A 1 95 ? -16.682 -2.733 15.726 1.00 80.25 95 VAL A CA 1
ATOM 775 C C . VAL A 1 95 ? -17.868 -3.541 16.261 1.00 80.25 95 VAL A C 1
ATOM 777 O O . VAL A 1 95 ? -18.191 -4.552 15.629 1.00 80.25 95 VAL A O 1
ATOM 780 N N . ASP A 1 96 ? -18.503 -3.071 17.338 1.00 59.75 96 ASP A N 1
ATOM 781 C CA . ASP A 1 96 ? -19.692 -3.657 17.981 1.00 59.75 96 ASP A CA 1
ATOM 782 C C . ASP A 1 96 ? -21.010 -3.426 17.215 1.00 59.75 96 ASP A C 1
ATOM 784 O O . ASP A 1 96 ? -21.209 -2.332 16.632 1.00 59.75 96 ASP A O 1
#

Sequence (96 aa):
YREGNLIYHTKVPYDREAWEAATDKEARRRVYCHCALVQDRIDEVSPTYCYCGTGWVRQVWEGVLETPIRVEVLKSLPAGDDECQFLIHLPEEVVD

pLDDT: mean 95.19, std 4.66, range [59.75, 98.44]

Secondary structure (DSSP, 8-state):
-EETTEEEEEPPPSSHHHHHH--SHHHHHHHH---TTTTT-GGGS-GGGGGHHHHHHHHHHHHHHSS--EEEEEE-GGGT-SS-EEEEE--GGGT-